Protein AF-A0A9E2I6W3-F1 (afdb_monomer)

Secondary structure (DSSP, 8-state):
-PPP-BHHHHHHHHHHHHHHHTT--SHHHHHHHHHHHHHHHHHHHHHHTT-SBGGG---HHHHH---HHHHHHHTT--HHHHTS--EEEBSS-SSSEEEGGGHHHHHHTTPPBPHHHHHHHHHHHHHHHHHHHTT-

Radius of gyration: 14.5 Å; Cα contacts (8 Å, |Δi|>4): 168; chains: 1; bounding box: 30×28×40 Å

Foldseek 3Di:
DDDKDFLVRLQVLLVVLQVVLVVDDALSSLLSLLSSLLSLLVSLVCVVVVHGILVRPPPVCSSVFSQVLVSCVVVVPDCVLNVDPAWWAFPVGRPDTDGVSCSSVCSVVVTHTDPVNSVVSSVSSVVSSVVSVVRD

Nearest PDB structures (foldseek):
  1wol-assembly1_A  TM=5.730E-01  e=6.338E-02  Sulfurisphaera tokodaii str. 7
  1ufb-assembly1_A  TM=5.165E-01  e=8.955E-02  Thermus thermophilus
  8g9j-assembly1_A  TM=2.626E-01  e=4.255E+00  synthetic construct

pLDDT: mean 92.9, std 7.1, range [50.06, 98.5]

Solvent-accessible surface area (backbone atoms only — not comparable to full-atom values): 7541 Å² total; per-residue (Å²): 136,81,82,73,45,36,44,68,56,22,46,50,46,17,55,55,27,41,60,57,18,76,74,54,86,47,54,68,22,54,38,28,41,50,52,12,35,52,28,29,51,51,22,46,50,27,65,77,67,77,42,67,35,54,74,71,49,81,55,59,70,67,62,76,45,70,43,58,70,60,49,39,57,75,70,61,51,57,65,87,67,61,68,55,81,62,58,36,34,36,63,91,42,80,83,56,79,37,56,56,53,49,47,55,56,30,37,73,71,70,48,57,54,28,67,71,42,45,53,52,49,52,53,50,47,51,54,52,38,52,60,35,66,80,67,110

Structure (mmCIF, N/CA/C/O backbone):
data_AF-A0A9E2I6W3-F1
#
_entry.id   AF-A0A9E2I6W3-F1
#
loop_
_atom_site.group_PDB
_atom_site.id
_atom_site.type_symbol
_atom_site.label_atom_id
_atom_site.label_alt_id
_atom_site.label_comp_id
_atom_site.label_asym_id
_atom_site.label_entity_id
_atom_site.label_seq_id
_atom_site.pdbx_PDB_ins_code
_atom_site.Cartn_x
_atom_site.Cartn_y
_atom_site.Cartn_z
_atom_site.occupancy
_atom_site.B_iso_or_equiv
_atom_site.auth_seq_id
_atom_site.auth_comp_id
_atom_site.auth_asym_id
_atom_site.auth_atom_id
_atom_site.pdbx_PDB_model_num
ATOM 1 N N . MET A 1 1 ? 1.986 -17.154 8.889 1.00 50.06 1 MET A N 1
ATOM 2 C CA . MET A 1 1 ? 1.164 -16.499 9.930 1.00 50.06 1 MET A CA 1
ATOM 3 C C . MET A 1 1 ? 1.605 -15.043 10.001 1.00 50.06 1 MET A C 1
ATOM 5 O O . MET A 1 1 ? 2.805 -14.818 10.065 1.00 50.06 1 MET A O 1
ATOM 9 N N . MET A 1 2 ? 0.692 -14.075 9.874 1.00 72.12 2 MET A N 1
ATOM 10 C CA . MET A 1 2 ? 1.024 -12.642 9.943 1.00 72.12 2 MET A CA 1
ATOM 11 C C . MET A 1 2 ? 0.935 -12.180 11.404 1.00 72.12 2 MET A C 1
ATOM 13 O O . MET A 1 2 ? 0.035 -12.617 12.121 1.00 72.12 2 MET A O 1
ATOM 17 N N . ILE A 1 3 ? 1.858 -11.326 11.852 1.00 87.38 3 ILE A N 1
ATOM 18 C CA . ILE A 1 3 ? 1.801 -10.740 13.199 1.00 87.38 3 ILE A CA 1
ATOM 19 C C . ILE A 1 3 ? 0.580 -9.805 13.265 1.00 87.38 3 ILE A C 1
ATOM 21 O O . ILE A 1 3 ? 0.434 -8.960 12.375 1.00 87.38 3 ILE A O 1
ATOM 25 N N . PRO A 1 4 ? -0.305 -9.933 14.276 1.00 92.88 4 PRO A N 1
ATOM 26 C CA . PRO A 1 4 ? -1.417 -9.009 14.445 1.00 92.88 4 PRO A CA 1
ATOM 27 C C . PRO A 1 4 ? -0.915 -7.578 14.646 1.00 92.88 4 PRO A C 1
ATOM 29 O O . PRO A 1 4 ? -0.151 -7.315 15.569 1.00 92.88 4 PRO A O 1
ATOM 32 N N . ALA A 1 5 ? -1.367 -6.658 13.798 1.00 95.12 5 ALA A N 1
ATOM 33 C CA . ALA A 1 5 ? -1.055 -5.236 13.902 1.00 95.12 5 ALA A CA 1
ATOM 34 C C . ALA A 1 5 ? -2.327 -4.456 14.233 1.00 95.12 5 ALA A C 1
ATOM 36 O O . ALA A 1 5 ? -3.391 -4.733 13.669 1.00 95.12 5 ALA A O 1
ATOM 37 N N . GLY A 1 6 ? -2.228 -3.500 15.150 1.00 96.69 6 GLY A N 1
ATOM 38 C CA . GLY A 1 6 ? -3.320 -2.609 15.501 1.00 96.69 6 GLY A CA 1
ATOM 39 C C . GLY A 1 6 ? -3.392 -1.385 14.594 1.00 96.69 6 GLY A C 1
ATOM 40 O O . GLY A 1 6 ? -2.554 -1.135 13.720 1.00 96.69 6 GLY A O 1
ATOM 41 N N . ARG A 1 7 ? -4.446 -0.593 14.794 1.00 96.06 7 ARG A N 1
ATOM 42 C CA . ARG A 1 7 ? -4.705 0.613 13.995 1.00 96.06 7 ARG A CA 1
ATOM 43 C C . ARG A 1 7 ? -3.561 1.631 14.083 1.00 96.06 7 ARG A C 1
ATOM 45 O O . ARG A 1 7 ? -3.214 2.226 13.059 1.00 96.06 7 ARG A O 1
ATOM 52 N N . SER A 1 8 ? -3.010 1.855 15.278 1.00 96.19 8 SER A N 1
ATOM 53 C CA . SER A 1 8 ? -1.929 2.817 15.529 1.00 96.19 8 SER A CA 1
ATOM 54 C C . SER A 1 8 ? -0.614 2.373 14.899 1.00 96.19 8 SER A C 1
ATOM 56 O O . SER A 1 8 ? 0.042 3.202 14.269 1.00 96.19 8 SER A O 1
ATOM 58 N N . GLU A 1 9 ? -0.250 1.088 14.990 1.00 98.06 9 GLU A N 1
ATOM 59 C CA . GLU A 1 9 ? 0.957 0.569 14.336 1.00 98.06 9 GLU A CA 1
ATOM 60 C C . GLU A 1 9 ? 0.848 0.681 12.817 1.00 98.06 9 GLU A C 1
ATOM 62 O O . GLU A 1 9 ? 1.772 1.166 12.169 1.00 98.06 9 GLU A O 1
ATOM 67 N N . LEU A 1 10 ? -0.304 0.317 12.246 1.00 97.69 10 LEU A N 1
ATOM 68 C CA . LEU A 1 10 ? -0.542 0.424 10.806 1.00 97.69 10 LEU A CA 1
ATOM 69 C C . LEU A 1 10 ? -0.522 1.881 10.319 1.00 97.69 10 LEU A C 1
ATOM 71 O O . LEU A 1 10 ? 0.059 2.172 9.275 1.00 97.69 10 LEU A O 1
ATOM 75 N N . LYS A 1 11 ? -1.111 2.813 11.082 1.00 97.94 11 LYS A N 1
ATOM 76 C CA . LYS A 1 11 ? -1.051 4.252 10.771 1.00 97.94 11 LYS A CA 1
ATOM 77 C C . LYS A 1 11 ? 0.388 4.771 10.836 1.00 97.94 11 LYS A C 1
ATOM 79 O O . LYS A 1 11 ? 0.816 5.506 9.950 1.00 97.94 11 LYS A O 1
ATOM 84 N N . LYS A 1 12 ? 1.152 4.371 11.855 1.00 98.12 12 LYS A N 1
ATOM 85 C CA . LYS A 1 12 ? 2.569 4.731 11.986 1.00 98.12 12 LYS A CA 1
ATOM 86 C C . LYS A 1 12 ? 3.389 4.199 10.807 1.00 98.12 12 LYS A C 1
ATOM 88 O O . LYS A 1 12 ? 4.117 4.974 10.193 1.00 98.12 12 LYS A O 1
ATOM 93 N N . ALA A 1 13 ? 3.221 2.923 10.458 1.00 98.19 13 ALA A N 1
ATOM 94 C CA . ALA A 1 13 ? 3.897 2.295 9.326 1.00 98.19 13 ALA A CA 1
ATOM 95 C C . ALA A 1 13 ? 3.558 2.993 8.001 1.00 98.19 13 ALA A C 1
ATOM 97 O O . ALA A 1 13 ? 4.463 3.292 7.226 1.00 98.19 13 ALA A O 1
ATOM 98 N N . PHE A 1 14 ? 2.286 3.351 7.778 1.00 98.50 14 PHE A N 1
ATOM 99 C CA . PHE A 1 14 ? 1.871 4.146 6.619 1.00 98.50 14 PHE A CA 1
ATOM 100 C C . PHE A 1 14 ? 2.693 5.437 6.492 1.00 98.50 14 PHE A C 1
ATOM 102 O O . PHE A 1 14 ? 3.277 5.686 5.437 1.00 98.50 14 PHE A O 1
ATOM 109 N N . HIS A 1 15 ? 2.784 6.237 7.559 1.00 98.25 15 HIS A N 1
ATOM 110 C CA . HIS A 1 15 ? 3.525 7.501 7.525 1.00 98.25 15 HIS A CA 1
ATOM 111 C C . HIS A 1 15 ? 5.035 7.295 7.344 1.00 98.25 15 HIS A C 1
ATOM 113 O O . HIS A 1 15 ? 5.650 7.999 6.545 1.00 98.25 15 HIS A O 1
ATOM 119 N N . GLN A 1 16 ? 5.626 6.316 8.035 1.00 98.12 16 GLN A N 1
ATOM 120 C CA . GLN A 1 16 ? 7.057 6.011 7.926 1.00 98.12 16 GLN A CA 1
ATOM 121 C C . GLN A 1 16 ? 7.437 5.553 6.514 1.00 98.12 16 GLN A C 1
ATOM 123 O O . GLN A 1 16 ? 8.378 6.080 5.927 1.00 98.12 16 GLN A O 1
ATOM 128 N N . HIS A 1 17 ? 6.690 4.606 5.943 1.00 98.25 17 HIS A N 1
ATOM 129 C CA . HIS A 1 17 ? 6.951 4.106 4.595 1.00 98.25 17 HIS A CA 1
ATOM 130 C C . HIS A 1 17 ? 6.708 5.175 3.532 1.00 98.25 17 HIS A C 1
ATOM 132 O O . HIS A 1 17 ? 7.525 5.306 2.626 1.00 98.25 17 HIS A O 1
ATOM 138 N N . THR A 1 18 ? 5.647 5.978 3.675 1.00 97.62 18 THR A N 1
ATOM 139 C CA . THR A 1 18 ? 5.368 7.106 2.772 1.00 97.62 18 THR A CA 1
ATOM 140 C C . THR A 1 18 ? 6.531 8.096 2.753 1.00 97.62 18 THR A C 1
ATOM 142 O O . THR A 1 18 ? 7.022 8.437 1.684 1.00 97.62 18 THR A O 1
ATOM 145 N N . SER A 1 19 ? 7.015 8.507 3.930 1.00 97.25 19 SER A N 1
ATOM 146 C CA . SER A 1 19 ? 8.107 9.479 4.040 1.00 97.25 19 SER A CA 1
ATOM 147 C C . SER A 1 19 ? 9.396 8.989 3.381 1.00 97.25 19 SER A C 1
ATOM 149 O O . SER A 1 19 ? 10.086 9.776 2.742 1.00 97.25 19 SER A O 1
ATOM 151 N N . VAL A 1 20 ? 9.730 7.701 3.497 1.00 96.94 20 VAL A N 1
ATOM 152 C CA . VAL A 1 20 ? 10.916 7.153 2.822 1.00 96.94 20 VAL A CA 1
ATOM 153 C C . VAL A 1 20 ? 10.673 7.010 1.320 1.00 96.94 20 VAL A C 1
ATOM 155 O O . VAL A 1 20 ? 11.534 7.389 0.533 1.00 96.94 20 VAL A O 1
ATOM 158 N N . ALA A 1 21 ? 9.505 6.509 0.912 1.00 96.44 21 ALA A N 1
ATOM 159 C CA . ALA A 1 21 ? 9.168 6.309 -0.495 1.00 96.44 21 ALA A CA 1
ATOM 160 C C . ALA A 1 21 ? 9.171 7.619 -1.302 1.00 96.44 21 ALA A C 1
ATOM 162 O O . ALA A 1 21 ? 9.602 7.618 -2.448 1.00 96.44 21 ALA A O 1
ATOM 163 N N . GLU A 1 22 ? 8.744 8.736 -0.705 1.00 93.88 22 GLU A N 1
ATOM 164 C CA . GLU A 1 22 ? 8.705 10.056 -1.356 1.00 93.88 22 GLU A CA 1
ATOM 165 C C . GLU A 1 22 ? 10.105 10.652 -1.626 1.00 93.88 22 GLU A C 1
ATOM 167 O O . GLU A 1 22 ? 10.228 11.573 -2.430 1.00 93.88 22 GLU A O 1
ATOM 172 N N . ASN A 1 23 ? 11.168 10.108 -1.021 1.00 93.38 23 ASN A N 1
ATOM 173 C CA . ASN A 1 23 ? 12.544 10.601 -1.162 1.00 93.38 23 ASN A CA 1
ATOM 174 C C . ASN A 1 23 ? 13.361 9.899 -2.267 1.00 93.38 23 ASN A C 1
ATOM 176 O O . ASN A 1 23 ? 14.578 10.078 -2.345 1.00 93.38 23 ASN A O 1
ATOM 180 N N . GLY A 1 24 ? 12.725 9.114 -3.140 1.00 91.69 24 GLY A N 1
ATOM 181 C CA . GLY A 1 24 ? 13.414 8.490 -4.267 1.00 91.69 24 GLY A CA 1
ATOM 182 C C . GLY A 1 24 ? 12.491 7.754 -5.232 1.00 91.69 24 GLY A C 1
ATOM 183 O O . GLY A 1 24 ? 11.276 7.736 -5.075 1.00 91.69 24 GLY A O 1
ATOM 184 N N . ALA A 1 25 ? 13.083 7.159 -6.269 1.00 90.50 25 ALA A N 1
ATOM 185 C CA . ALA A 1 25 ? 12.348 6.559 -7.390 1.00 90.50 25 ALA A CA 1
ATOM 186 C C . ALA A 1 25 ? 12.871 5.165 -7.789 1.00 90.50 25 ALA A C 1
ATOM 188 O O . ALA A 1 25 ? 12.771 4.757 -8.943 1.00 90.50 25 ALA A O 1
ATOM 189 N N . SER A 1 26 ? 13.477 4.433 -6.849 1.00 95.25 26 SER A N 1
ATOM 190 C CA . SER A 1 26 ? 13.966 3.068 -7.105 1.00 95.25 26 SER A CA 1
ATOM 191 C C . SER A 1 26 ? 12.879 2.007 -6.859 1.00 95.25 26 SER A C 1
ATOM 193 O O . SER A 1 26 ? 11.897 2.291 -6.169 1.00 95.25 26 SER A O 1
ATOM 195 N N . PRO A 1 27 ? 13.071 0.751 -7.310 1.00 95.94 27 PRO A N 1
ATOM 196 C CA . PRO A 1 27 ? 12.189 -0.365 -6.951 1.00 95.94 27 PRO A CA 1
ATOM 197 C C . PRO A 1 27 ? 11.937 -0.500 -5.442 1.00 95.94 27 PRO A C 1
ATOM 199 O O . PRO A 1 27 ? 10.830 -0.836 -5.026 1.00 95.94 27 PRO A O 1
ATOM 202 N N . SER A 1 28 ? 12.926 -0.173 -4.603 1.00 97.44 28 SER A N 1
ATOM 203 C CA . SER A 1 28 ? 12.766 -0.163 -3.144 1.00 97.44 28 SER A CA 1
ATOM 204 C C . SER A 1 28 ? 11.788 0.913 -2.667 1.00 97.44 28 SER A C 1
ATOM 206 O O . SER A 1 28 ? 11.037 0.678 -1.725 1.00 97.44 28 SER A O 1
ATOM 208 N N . HIS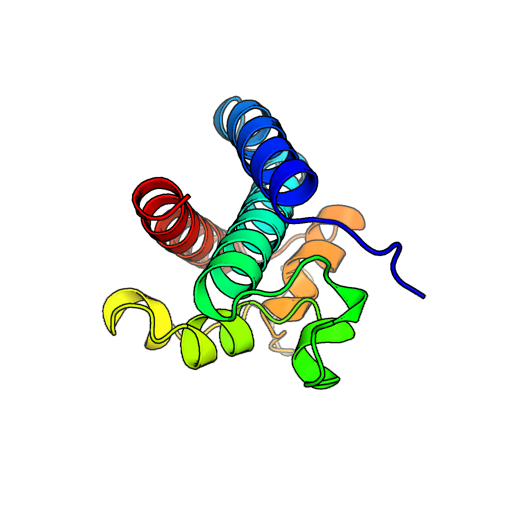 A 1 29 ? 11.758 2.073 -3.324 1.00 97.88 29 HIS A N 1
ATOM 209 C CA . HIS A 1 29 ? 10.796 3.133 -3.017 1.00 97.88 29 HIS A CA 1
ATOM 210 C C . HIS A 1 29 ? 9.385 2.707 -3.434 1.00 97.88 29 HIS A C 1
ATOM 212 O O . HIS A 1 29 ? 8.463 2.830 -2.634 1.00 97.88 29 HIS A O 1
ATOM 218 N N . ASN A 1 30 ? 9.231 2.078 -4.606 1.00 97.44 30 ASN A N 1
ATOM 219 C CA . ASN A 1 30 ? 7.949 1.518 -5.055 1.00 97.44 30 ASN A CA 1
ATOM 220 C C . ASN A 1 30 ? 7.424 0.433 -4.098 1.00 97.44 30 ASN A C 1
ATOM 222 O O . ASN A 1 30 ? 6.238 0.408 -3.759 1.00 97.44 30 ASN A O 1
ATOM 226 N N . LEU A 1 31 ? 8.317 -0.437 -3.610 1.00 98.06 31 LEU A N 1
ATOM 227 C CA . LEU A 1 31 ? 7.997 -1.441 -2.595 1.00 98.06 31 LEU A CA 1
ATOM 228 C C . LEU A 1 31 ? 7.483 -0.793 -1.302 1.00 98.06 31 LEU A C 1
ATOM 230 O O . LEU A 1 31 ? 6.501 -1.257 -0.721 1.00 98.06 31 LEU A O 1
ATOM 234 N N . LEU A 1 32 ? 8.121 0.291 -0.860 1.00 98.19 32 LEU A N 1
ATOM 235 C CA . LEU A 1 32 ? 7.677 1.042 0.311 1.00 98.19 32 LEU A CA 1
ATOM 236 C C . LEU A 1 32 ? 6.345 1.753 0.064 1.00 98.19 32 LEU A C 1
ATOM 238 O O . LEU A 1 32 ? 5.501 1.723 0.954 1.00 98.19 32 LEU A O 1
ATOM 242 N N . THR A 1 33 ? 6.093 2.306 -1.126 1.00 98.00 33 THR A N 1
ATOM 243 C CA . THR A 1 33 ? 4.771 2.846 -1.489 1.00 98.00 33 THR A CA 1
ATOM 244 C C . THR A 1 33 ? 3.692 1.767 -1.394 1.00 98.00 33 THR A C 1
ATOM 246 O O . THR A 1 33 ? 2.626 2.008 -0.829 1.00 98.00 33 THR A O 1
ATOM 249 N N . PHE A 1 34 ? 3.965 0.554 -1.886 1.00 97.81 34 PHE A N 1
ATOM 250 C CA . PHE A 1 34 ? 3.032 -0.571 -1.789 1.00 97.81 34 PHE A CA 1
ATOM 251 C C . PHE A 1 34 ? 2.699 -0.910 -0.333 1.00 97.81 34 PHE A C 1
ATOM 253 O O . PHE A 1 34 ? 1.524 -0.977 0.037 1.00 97.81 34 PHE A O 1
ATOM 260 N N . TYR A 1 35 ? 3.720 -1.092 0.510 1.00 97.75 35 TYR A N 1
ATOM 261 C CA . TYR A 1 35 ? 3.505 -1.425 1.918 1.00 97.75 35 TYR A CA 1
ATOM 262 C C . TYR A 1 35 ? 2.906 -0.267 2.717 1.00 97.75 35 TYR A C 1
ATOM 264 O O . TYR A 1 35 ? 2.083 -0.515 3.598 1.00 97.75 35 TYR A O 1
ATOM 272 N N . ALA A 1 36 ? 3.229 0.985 2.380 1.00 98.12 36 ALA A N 1
ATOM 273 C CA . ALA A 1 36 ? 2.544 2.149 2.924 1.00 98.12 36 ALA A CA 1
ATOM 274 C C . ALA A 1 36 ? 1.041 2.023 2.658 1.00 98.12 36 ALA A C 1
ATOM 276 O O . ALA A 1 36 ? 0.256 1.947 3.603 1.00 98.12 36 ALA A O 1
ATOM 277 N N . VAL A 1 37 ? 0.650 1.915 1.385 1.00 97.75 37 VAL A N 1
ATOM 278 C CA . VAL A 1 37 ? -0.749 1.785 0.958 1.00 97.75 37 VAL A CA 1
ATOM 279 C C . VAL A 1 37 ? -1.455 0.637 1.673 1.00 97.75 37 VAL A C 1
ATOM 281 O O . VAL A 1 37 ? -2.545 0.849 2.205 1.00 97.75 37 VAL A O 1
ATOM 284 N N . GLU A 1 38 ? -0.844 -0.547 1.740 1.00 97.00 38 GLU A N 1
ATOM 285 C CA . GLU A 1 38 ? -1.425 -1.696 2.437 1.00 97.00 38 GLU A CA 1
ATOM 286 C C . GLU A 1 38 ? -1.697 -1.393 3.916 1.00 97.00 38 GLU A C 1
ATOM 288 O O . GLU A 1 38 ? -2.818 -1.595 4.396 1.00 97.00 38 GLU A O 1
ATOM 293 N N . CYS A 1 39 ? -0.694 -0.891 4.643 1.00 97.25 39 CYS A N 1
ATOM 294 C CA . CYS A 1 39 ? -0.841 -0.557 6.055 1.00 97.25 39 CYS A CA 1
ATOM 295 C C . CYS A 1 39 ? -1.931 0.499 6.264 1.00 97.25 39 CYS A C 1
ATOM 297 O O . CYS A 1 39 ? -2.795 0.358 7.132 1.00 97.25 39 CYS A O 1
ATOM 299 N N . GLY A 1 40 ? -1.933 1.530 5.426 1.00 97.81 40 GLY A N 1
ATOM 300 C CA . GLY A 1 40 ? -2.903 2.610 5.473 1.00 97.81 40 GLY A CA 1
ATOM 301 C C . GLY A 1 40 ? -4.340 2.146 5.232 1.00 97.81 40 GLY A C 1
ATOM 302 O O . GLY A 1 40 ? -5.229 2.436 6.035 1.00 97.81 40 GLY A O 1
ATOM 303 N N . ILE A 1 41 ? -4.569 1.358 4.179 1.00 97.12 41 ILE A N 1
ATOM 304 C CA . ILE A 1 41 ? -5.874 0.761 3.867 1.00 97.12 41 ILE A CA 1
ATOM 305 C C . ILE A 1 41 ? -6.362 -0.133 5.008 1.00 97.12 41 ILE A C 1
ATOM 307 O O . ILE A 1 41 ? -7.519 -0.018 5.420 1.00 97.12 41 ILE A O 1
ATOM 311 N N . LYS A 1 42 ? -5.489 -0.989 5.557 1.00 96.38 42 LYS A N 1
ATOM 312 C CA . LYS A 1 42 ? -5.843 -1.863 6.683 1.00 96.38 42 LYS A CA 1
ATOM 313 C C . LYS A 1 42 ? -6.213 -1.030 7.912 1.00 96.38 42 LYS A C 1
ATOM 315 O O . LYS A 1 42 ? -7.230 -1.307 8.539 1.00 96.38 42 LYS A O 1
ATOM 320 N N . SER A 1 43 ? -5.472 0.039 8.213 1.00 97.44 43 SER A N 1
ATOM 321 C CA . SER A 1 43 ? -5.794 0.955 9.318 1.00 97.44 43 SER A CA 1
ATOM 322 C C . SER A 1 43 ? -7.164 1.626 9.135 1.00 97.44 43 SER A C 1
ATOM 324 O O . SER A 1 43 ? -7.972 1.653 10.069 1.00 97.44 43 SER A O 1
ATOM 326 N N . VAL A 1 44 ? -7.479 2.096 7.920 1.00 97.69 44 VAL A N 1
ATOM 327 C CA . VAL A 1 44 ? -8.805 2.647 7.583 1.00 97.69 44 VAL A CA 1
ATOM 328 C C . VAL A 1 44 ? -9.900 1.590 7.736 1.00 97.69 44 VAL A C 1
ATOM 330 O O . VAL A 1 44 ? -10.967 1.891 8.273 1.00 97.69 44 VAL A O 1
ATOM 333 N N . TYR A 1 45 ? -9.654 0.353 7.302 1.00 96.75 45 TYR A N 1
ATOM 334 C CA . TYR A 1 45 ? -10.612 -0.739 7.453 1.00 96.75 45 TYR A CA 1
ATOM 335 C C . TYR A 1 45 ? -10.888 -1.062 8.924 1.00 96.75 45 TYR A C 1
ATOM 337 O O . TYR A 1 45 ? -12.056 -1.132 9.309 1.00 96.75 45 TYR A O 1
ATOM 345 N N . LEU A 1 46 ? -9.847 -1.192 9.756 1.00 96.62 46 LEU A N 1
ATOM 346 C CA . LEU A 1 46 ? -10.013 -1.424 11.193 1.00 96.62 46 LEU A CA 1
ATOM 347 C C . LEU A 1 46 ? -10.835 -0.298 11.838 1.00 96.62 46 LEU A C 1
ATOM 349 O O . LEU A 1 46 ? -11.795 -0.573 12.553 1.00 96.62 46 LEU A O 1
ATOM 353 N N . LYS A 1 47 ? -10.531 0.967 11.503 1.00 96.81 47 LYS A N 1
ATOM 354 C CA . LYS A 1 47 ? -11.281 2.148 11.968 1.00 96.81 47 LYS A CA 1
ATOM 355 C C . LYS A 1 47 ? -12.762 2.093 11.578 1.00 96.81 47 LYS A C 1
ATOM 357 O O . LYS A 1 47 ? -13.610 2.371 12.414 1.00 96.81 47 LYS A O 1
ATOM 362 N N . ARG A 1 48 ? -13.079 1.754 10.322 1.00 96.31 48 ARG A N 1
ATOM 363 C CA . ARG A 1 48 ? -14.465 1.719 9.809 1.00 96.31 48 ARG A CA 1
ATOM 364 C C . ARG A 1 48 ? -15.317 0.608 10.413 1.00 96.31 48 ARG A C 1
ATOM 366 O O . ARG A 1 48 ? -16.530 0.755 10.462 1.00 96.31 48 ARG A O 1
ATOM 373 N N . ASN A 1 49 ? -14.692 -0.488 10.829 1.00 95.94 49 ASN A N 1
ATOM 374 C CA . ASN A 1 49 ? -15.385 -1.670 11.337 1.00 95.94 49 ASN A CA 1
ATOM 375 C C . ASN A 1 49 ? -15.245 -1.831 12.859 1.00 95.94 49 ASN A C 1
ATOM 377 O O . ASN A 1 49 ? -15.596 -2.882 13.385 1.00 95.94 49 ASN A O 1
ATOM 381 N N . SER A 1 50 ? -14.713 -0.821 13.559 1.00 96.38 50 SER A N 1
ATOM 382 C CA . SER A 1 50 ? -14.466 -0.859 15.008 1.00 96.38 50 SER A CA 1
ATOM 383 C C . SER A 1 50 ? -13.670 -2.096 15.454 1.00 96.38 50 SER A C 1
ATOM 385 O O . SER A 1 50 ? -13.965 -2.706 16.479 1.00 96.38 50 SER A O 1
ATOM 387 N N . LEU A 1 51 ? -12.665 -2.478 14.661 1.00 96.12 51 LEU A N 1
ATOM 388 C CA . LEU A 1 51 ? -11.780 -3.611 14.938 1.00 96.12 51 LEU A CA 1
ATOM 389 C C . LEU A 1 51 ? -10.479 -3.129 15.585 1.00 96.12 51 LEU A C 1
ATOM 391 O O . LEU A 1 51 ? -9.976 -2.050 15.261 1.00 96.12 51 LEU A O 1
ATOM 395 N N . ASN A 1 52 ? -9.899 -3.953 16.458 1.00 93.88 52 ASN A N 1
ATOM 396 C CA . ASN A 1 52 ? -8.685 -3.589 17.187 1.00 93.88 52 ASN A CA 1
ATOM 397 C C . ASN A 1 52 ? -7.422 -3.919 16.390 1.00 93.88 52 ASN A C 1
ATOM 399 O O . ASN A 1 52 ? -6.501 -3.105 16.324 1.00 93.88 52 ASN A O 1
ATOM 403 N N . THR A 1 53 ? -7.376 -5.102 15.774 1.00 95.88 53 THR A N 1
ATOM 404 C CA . THR A 1 53 ? -6.174 -5.635 15.123 1.00 95.88 53 THR A CA 1
ATOM 405 C C . THR A 1 53 ? -6.491 -6.400 13.839 1.00 95.88 53 THR A C 1
ATOM 407 O O . THR A 1 53 ? -7.622 -6.824 13.605 1.00 95.88 53 THR A O 1
ATOM 410 N N . THR A 1 54 ? -5.478 -6.640 13.003 1.00 93.94 54 THR A N 1
ATOM 411 C CA . THR A 1 54 ? -5.626 -7.419 11.759 1.00 93.94 54 THR A CA 1
ATOM 412 C C . THR A 1 54 ? -6.120 -8.852 11.973 1.00 93.94 54 THR A C 1
ATOM 414 O O . THR A 1 54 ? -6.726 -9.416 11.066 1.00 93.94 54 THR A O 1
ATOM 417 N N . LYS A 1 55 ? -5.938 -9.440 13.165 1.00 93.88 55 LYS A N 1
ATOM 418 C CA . LYS A 1 55 ? -6.478 -10.776 13.483 1.00 93.88 55 LYS A CA 1
ATOM 419 C C . LYS A 1 55 ? -8.009 -10.794 13.566 1.00 93.88 55 LYS A C 1
ATOM 421 O O . LYS A 1 55 ? -8.608 -11.849 13.403 1.00 93.88 55 LYS A O 1
ATOM 426 N N . ASP A 1 56 ? -8.627 -9.635 13.79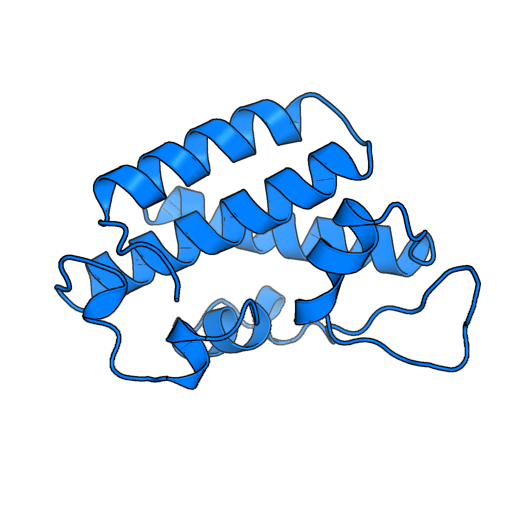8 1.00 94.31 56 ASP A N 1
ATOM 427 C CA . ASP A 1 56 ? -10.077 -9.497 13.941 1.00 94.31 56 ASP A CA 1
ATOM 428 C C . ASP A 1 56 ? -10.780 -9.418 12.565 1.00 94.31 56 ASP A C 1
ATOM 430 O O . ASP A 1 56 ? -12.009 -9.429 12.477 1.00 94.31 56 ASP A O 1
ATOM 434 N N . ILE A 1 57 ? -10.008 -9.367 11.469 1.00 93.31 57 ILE A N 1
ATOM 435 C CA . ILE A 1 57 ? -10.511 -9.400 10.092 1.00 93.31 57 ILE A CA 1
ATOM 436 C C . ILE A 1 57 ? -10.941 -10.834 9.755 1.00 93.31 57 ILE A C 1
ATOM 438 O O . ILE A 1 57 ? -10.107 -11.708 9.508 1.00 93.31 57 ILE A O 1
ATOM 442 N N . ARG A 1 58 ? -12.261 -11.057 9.719 1.00 91.06 58 ARG A N 1
ATOM 443 C CA . ARG A 1 58 ? -12.868 -12.375 9.459 1.00 91.06 58 ARG A CA 1
ATOM 444 C C . ARG A 1 58 ? -12.801 -12.822 7.999 1.00 91.06 58 ARG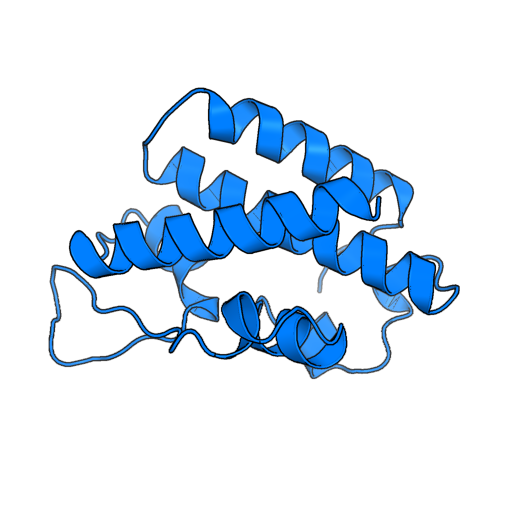 A C 1
ATOM 446 O O . ARG A 1 58 ? -12.826 -14.020 7.743 1.00 91.06 58 ARG A O 1
ATOM 453 N N . ASP A 1 59 ? -12.740 -11.894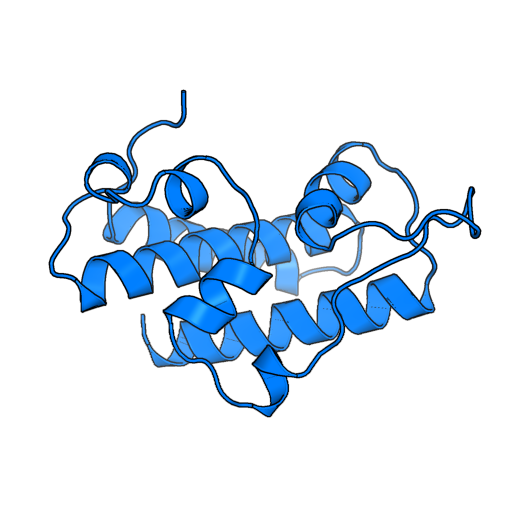 7.041 1.00 89.81 59 ASP A N 1
ATOM 454 C CA . ASP A 1 59 ? -12.583 -12.266 5.630 1.00 89.81 59 ASP A CA 1
ATOM 455 C C . ASP A 1 59 ? -11.153 -12.776 5.402 1.00 89.81 59 ASP A C 1
ATOM 457 O O . ASP A 1 59 ? -10.193 -12.004 5.341 1.00 89.81 59 ASP A O 1
ATOM 461 N N . GLU A 1 60 ? -11.004 -14.096 5.283 1.00 85.69 60 GLU A N 1
ATOM 462 C CA . GLU A 1 60 ? -9.696 -14.723 5.103 1.00 85.69 60 GLU A CA 1
ATOM 463 C C . GLU A 1 60 ? -8.975 -14.257 3.837 1.00 85.69 60 GLU A C 1
ATOM 465 O O . GLU A 1 60 ? -7.742 -14.226 3.818 1.00 85.69 60 GLU A O 1
ATOM 470 N N . ARG A 1 61 ? -9.714 -13.855 2.794 1.00 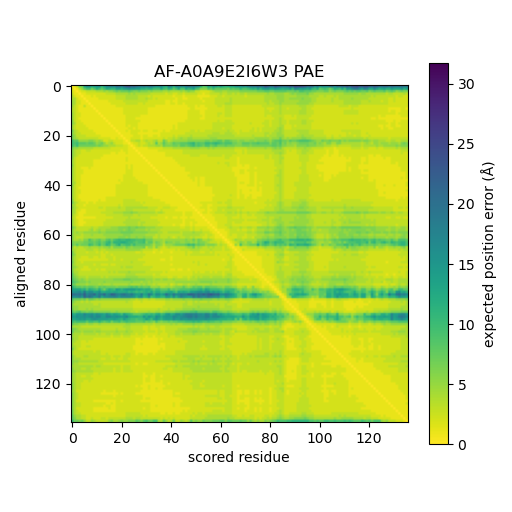86.25 61 ARG A N 1
ATOM 471 C CA . ARG A 1 61 ? -9.118 -13.345 1.553 1.00 86.25 61 ARG A CA 1
ATOM 472 C C . ARG A 1 61 ? -8.394 -12.034 1.819 1.00 86.25 61 ARG A C 1
ATOM 474 O O . ARG A 1 61 ? -7.310 -11.823 1.289 1.00 86.25 61 ARG A O 1
ATOM 481 N N . LEU A 1 62 ? -8.950 -11.180 2.677 1.00 85.75 62 LEU A N 1
ATOM 482 C CA . LEU A 1 62 ? -8.315 -9.932 3.100 1.00 85.75 62 LEU A CA 1
ATOM 483 C C . LEU A 1 62 ? -7.130 -10.158 4.040 1.00 85.75 62 LEU A C 1
ATOM 485 O O . LEU A 1 62 ? -6.141 -9.431 3.980 1.00 85.75 62 LEU A O 1
ATOM 489 N N . ASN A 1 63 ? -7.233 -11.154 4.918 1.00 78.44 63 ASN A N 1
ATOM 490 C CA . ASN A 1 63 ? -6.224 -11.409 5.942 1.00 78.44 63 ASN A CA 1
ATOM 491 C C . ASN A 1 63 ? -4.977 -12.116 5.372 1.00 78.44 63 ASN A C 1
ATOM 493 O O . ASN A 1 63 ? -3.854 -11.874 5.812 1.00 78.44 63 ASN A O 1
ATOM 497 N N . LYS A 1 64 ? -5.159 -12.975 4.360 1.00 77.88 64 LYS A N 1
ATOM 498 C CA . LYS A 1 64 ? -4.081 -13.785 3.767 1.00 77.88 64 LYS A CA 1
ATOM 499 C C . LYS A 1 64 ? -3.490 -13.200 2.480 1.00 77.88 64 LYS A C 1
ATOM 501 O O . LYS A 1 64 ? -2.483 -13.725 2.014 1.00 77.88 64 LYS A O 1
ATOM 506 N N . SER A 1 65 ? -4.087 -12.156 1.895 1.00 79.25 65 SER A N 1
ATOM 507 C CA . SER A 1 65 ? -3.624 -11.590 0.621 1.00 79.25 65 SER A CA 1
ATOM 508 C C . SER A 1 65 ? -3.046 -10.179 0.747 1.00 79.25 65 SER A C 1
ATOM 510 O O . SER A 1 65 ? -3.458 -9.373 1.582 1.00 79.25 65 SER A O 1
ATOM 512 N N . HIS A 1 66 ? -2.116 -9.881 -0.160 1.00 86.56 66 HIS A N 1
ATOM 513 C CA . HIS A 1 66 ? -1.624 -8.536 -0.466 1.00 86.56 66 HIS A CA 1
ATOM 514 C C . HIS A 1 66 ? -2.436 -7.896 -1.612 1.00 86.56 66 HIS A C 1
ATOM 516 O O . HIS A 1 66 ? -1.944 -7.043 -2.351 1.00 86.56 66 HIS A O 1
ATOM 522 N N . ASP A 1 67 ? -3.681 -8.341 -1.824 1.00 90.56 67 ASP A N 1
ATOM 523 C CA . ASP A 1 67 ? -4.494 -7.893 -2.952 1.00 90.56 67 ASP A CA 1
ATOM 524 C C . ASP A 1 67 ? -5.133 -6.527 -2.675 1.00 90.56 67 ASP A C 1
ATOM 526 O O . ASP A 1 67 ? -6.254 -6.400 -2.175 1.00 90.56 67 ASP A O 1
ATOM 530 N N . LEU A 1 68 ? -4.403 -5.473 -3.038 1.00 92.81 68 LEU A N 1
ATOM 531 C CA . LEU A 1 68 ? -4.881 -4.095 -2.960 1.00 92.81 68 LEU A CA 1
ATOM 532 C C . LEU A 1 68 ? -6.122 -3.843 -3.833 1.00 92.81 68 LEU A C 1
ATOM 534 O O . LEU A 1 68 ? -6.922 -2.968 -3.502 1.00 92.81 68 LEU A O 1
ATOM 538 N N . SER A 1 69 ? -6.337 -4.618 -4.902 1.00 91.31 69 SER A N 1
ATOM 539 C CA . SER A 1 69 ? -7.524 -4.473 -5.758 1.00 91.31 69 SER A CA 1
ATOM 540 C C . SER A 1 69 ? -8.786 -4.920 -5.018 1.00 91.31 69 SER A C 1
ATOM 542 O O . SER A 1 69 ? -9.839 -4.287 -5.134 1.00 91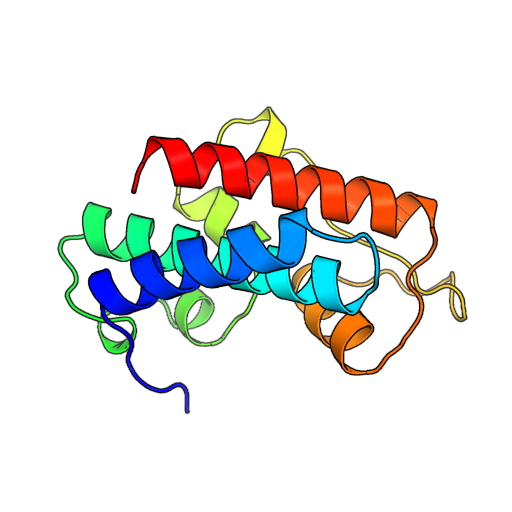.31 69 SER A O 1
ATOM 544 N N . LEU A 1 70 ? -8.684 -5.983 -4.214 1.00 91.44 70 LEU A N 1
ATOM 545 C CA . LEU A 1 70 ? -9.768 -6.433 -3.342 1.00 91.44 70 LEU A CA 1
ATOM 546 C C . LEU A 1 70 ? -10.086 -5.383 -2.268 1.00 91.44 70 LEU A C 1
ATOM 548 O O . LEU A 1 70 ? -11.253 -5.047 -2.055 1.00 91.44 70 LEU A O 1
ATOM 552 N N . TRP A 1 71 ? -9.056 -4.808 -1.644 1.00 93.44 71 TRP A N 1
ATOM 553 C CA . TRP A 1 71 ? -9.222 -3.746 -0.651 1.00 93.44 71 TRP A CA 1
ATOM 554 C C . TRP A 1 71 ? -9.911 -2.498 -1.208 1.00 93.44 71 TRP A C 1
ATOM 556 O O . TRP A 1 71 ? -10.848 -1.983 -0.595 1.00 93.44 71 TRP A O 1
ATOM 566 N N . VAL A 1 72 ? -9.476 -2.036 -2.382 1.00 93.00 72 VAL A N 1
ATOM 567 C CA . VAL A 1 72 ? -10.040 -0.886 -3.104 1.00 93.00 72 VAL A CA 1
ATOM 568 C C . VAL A 1 72 ? -11.543 -1.071 -3.361 1.00 93.00 72 VAL A C 1
ATOM 570 O O . VAL A 1 72 ? -12.326 -0.138 -3.162 1.00 93.00 72 VAL A O 1
ATOM 573 N N . LYS A 1 73 ? -11.970 -2.293 -3.712 1.00 92.12 73 LYS A N 1
ATOM 574 C CA . LYS A 1 73 ? -13.389 -2.646 -3.889 1.00 92.12 73 LYS A CA 1
ATOM 575 C C . LYS A 1 73 ? -14.153 -2.668 -2.564 1.00 92.12 73 LYS A C 1
ATOM 577 O O . LYS A 1 73 ? -15.207 -2.045 -2.457 1.00 92.12 73 LYS A O 1
ATOM 582 N N . ILE A 1 74 ? -13.622 -3.344 -1.545 1.00 92.94 74 ILE A N 1
ATOM 583 C CA . ILE A 1 74 ? -14.293 -3.504 -0.243 1.00 92.94 74 ILE A CA 1
ATOM 584 C C . ILE A 1 74 ? -14.475 -2.163 0.470 1.00 92.94 74 ILE A C 1
ATOM 586 O O . ILE A 1 74 ? -15.526 -1.902 1.054 1.00 92.94 74 ILE A O 1
ATOM 590 N N . LEU A 1 75 ? -13.484 -1.277 0.381 1.00 94.12 75 LEU A N 1
ATOM 591 C CA . LEU A 1 75 ? -13.558 0.063 0.956 1.00 94.12 75 LEU A CA 1
ATOM 592 C C . LEU A 1 75 ? -14.327 1.068 0.087 1.00 94.12 75 LEU A C 1
ATOM 594 O O . LEU A 1 75 ? -14.469 2.221 0.512 1.00 94.12 75 LEU A O 1
ATOM 598 N N . ARG A 1 76 ? -14.848 0.636 -1.072 1.00 94.44 76 ARG A N 1
ATOM 599 C CA . ARG A 1 76 ? -15.614 1.452 -2.025 1.00 94.44 76 ARG A CA 1
ATOM 600 C C . ARG A 1 76 ? -14.878 2.746 -2.376 1.00 94.44 76 ARG A C 1
ATOM 602 O O . ARG A 1 76 ? -15.402 3.845 -2.195 1.00 94.44 76 ARG A O 1
ATOM 609 N N . LEU A 1 77 ? -13.625 2.612 -2.807 1.00 94.31 77 LEU A N 1
ATOM 610 C CA . LEU A 1 77 ? -12.852 3.755 -3.293 1.00 94.31 77 LEU A CA 1
ATOM 611 C C . LEU A 1 77 ? -13.499 4.344 -4.565 1.00 94.31 77 LEU A C 1
ATOM 613 O O . LEU A 1 77 ? -14.278 3.653 -5.228 1.00 94.31 77 LEU A O 1
ATOM 617 N N . PRO A 1 78 ? -13.197 5.611 -4.912 1.00 93.38 78 PRO A N 1
ATOM 618 C CA . PRO A 1 78 ? -13.715 6.253 -6.118 1.00 93.38 78 PRO A CA 1
ATOM 619 C C . PRO A 1 78 ? -13.526 5.414 -7.389 1.00 93.38 78 PRO A C 1
ATOM 621 O O . PRO A 1 78 ? -12.529 4.701 -7.529 1.00 93.38 78 PRO A O 1
ATOM 624 N N . ALA A 1 79 ? -14.455 5.557 -8.342 1.00 87.38 79 ALA A N 1
ATOM 625 C CA . ALA A 1 79 ? -14.445 4.840 -9.624 1.00 87.38 79 ALA A CA 1
ATOM 626 C C . ALA A 1 79 ? -13.134 5.018 -10.409 1.00 87.38 79 ALA A C 1
ATOM 628 O O . ALA A 1 79 ? -12.664 4.096 -11.071 1.00 87.38 79 ALA A O 1
ATOM 629 N N . THR A 1 80 ? -12.508 6.187 -10.274 1.00 87.25 80 THR A N 1
ATOM 630 C CA . THR A 1 80 ? -11.206 6.511 -10.870 1.00 87.25 80 THR A CA 1
ATOM 631 C C . THR A 1 80 ? -10.065 5.627 -10.359 1.00 87.25 80 THR A C 1
ATOM 633 O O . THR A 1 80 ? -9.072 5.462 -11.057 1.00 87.25 80 THR A O 1
ATOM 636 N N . ILE A 1 81 ? -10.198 5.039 -9.165 1.00 89.44 81 ILE A N 1
ATOM 637 C CA . ILE A 1 81 ? -9.218 4.120 -8.572 1.00 89.44 81 ILE A CA 1
ATOM 638 C C . ILE A 1 81 ? -9.632 2.659 -8.798 1.00 89.44 81 ILE A C 1
ATOM 640 O O . ILE A 1 81 ? -8.778 1.810 -9.054 1.00 89.44 81 ILE A O 1
ATOM 644 N N . THR A 1 82 ? -10.929 2.344 -8.698 1.00 84.88 82 THR A N 1
ATOM 645 C CA . THR A 1 82 ? -11.447 0.969 -8.839 1.00 84.88 82 THR A CA 1
ATOM 646 C C . THR A 1 82 ? -11.508 0.488 -10.292 1.00 84.88 82 THR A C 1
ATOM 648 O O . THR A 1 82 ? -11.441 -0.718 -10.519 1.00 84.88 82 THR A O 1
ATOM 651 N N . GLY A 1 83 ? -11.630 1.401 -11.263 1.00 72.75 83 GLY A N 1
ATOM 652 C CA . GLY A 1 83 ? -11.722 1.101 -12.697 1.00 72.75 83 GLY A CA 1
ATOM 653 C C . GLY A 1 83 ? -10.382 0.852 -13.394 1.00 72.75 83 GLY A C 1
ATOM 654 O O . GLY A 1 83 ? -10.361 0.503 -14.574 1.00 72.75 83 GLY A O 1
ATOM 655 N N . THR A 1 84 ? -9.258 1.016 -12.696 1.00 73.69 84 THR A N 1
ATOM 656 C CA . THR A 1 84 ? -7.929 0.766 -13.264 1.00 73.69 84 THR A CA 1
ATOM 657 C C . THR A 1 84 ? -7.712 -0.736 -13.424 1.00 73.69 84 THR A C 1
ATOM 659 O O . THR A 1 84 ? -7.780 -1.484 -12.453 1.00 73.69 84 THR A O 1
ATOM 662 N N . ASN A 1 85 ? -7.437 -1.192 -14.647 1.00 65.31 85 ASN A N 1
ATOM 663 C CA . ASN A 1 85 ? -7.133 -2.596 -14.912 1.00 65.31 85 ASN A CA 1
ATOM 664 C C . ASN A 1 85 ? -5.734 -2.921 -14.349 1.00 65.31 85 ASN A C 1
ATOM 666 O O . ASN A 1 85 ? -4.720 -2.460 -14.875 1.00 65.31 85 ASN A O 1
ATOM 670 N N . THR A 1 86 ? -5.675 -3.656 -13.237 1.00 73.81 86 THR A N 1
ATOM 671 C CA . THR A 1 86 ? -4.466 -3.836 -12.416 1.00 73.81 86 THR A CA 1
ATOM 672 C C . THR A 1 86 ? -3.700 -5.112 -12.766 1.00 73.81 86 THR A C 1
ATOM 674 O O . THR A 1 86 ? -3.473 -5.988 -11.926 1.00 73.81 86 THR A O 1
ATOM 677 N N . VAL A 1 87 ? -3.263 -5.207 -14.022 1.00 91.44 87 VAL A N 1
ATOM 678 C CA . VAL A 1 87 ? -2.265 -6.200 -14.441 1.00 91.44 87 VAL A CA 1
ATOM 679 C C . VAL A 1 87 ? -0.990 -5.522 -14.925 1.00 91.44 87 VAL A C 1
ATOM 681 O O . VAL A 1 87 ? -1.026 -4.410 -15.459 1.00 91.44 87 VAL A O 1
ATOM 684 N N . PHE A 1 88 ? 0.139 -6.198 -14.745 1.00 93.56 88 PHE A N 1
ATOM 685 C CA . PHE A 1 88 ? 1.440 -5.770 -15.249 1.00 93.56 88 PHE A CA 1
ATOM 686 C C . PHE A 1 88 ? 2.163 -6.924 -15.939 1.00 93.56 88 PHE A C 1
ATOM 688 O O . PHE A 1 88 ? 1.901 -8.093 -15.659 1.00 93.56 88 PHE A O 1
ATOM 695 N N . TYR A 1 89 ? 3.101 -6.588 -16.817 1.00 95.50 89 TYR A N 1
ATOM 696 C CA . TYR A 1 89 ? 3.966 -7.549 -17.486 1.00 95.50 89 TYR A CA 1
ATOM 697 C C . TYR A 1 89 ? 5.404 -7.375 -17.004 1.00 95.50 89 TYR A C 1
ATOM 699 O O . TYR A 1 89 ? 5.838 -6.275 -16.643 1.00 95.50 89 TYR A O 1
ATOM 707 N N . LEU A 1 90 ? 6.161 -8.469 -16.982 1.00 95.69 90 LEU A N 1
ATOM 708 C CA . LEU A 1 90 ? 7.577 -8.419 -16.639 1.00 95.69 90 LEU A CA 1
ATOM 709 C C . LEU A 1 90 ? 8.384 -7.983 -17.859 1.00 95.69 90 LEU A C 1
ATOM 711 O O . LEU A 1 90 ? 8.047 -8.295 -18.997 1.00 95.69 90 LEU A O 1
ATOM 715 N N . ARG A 1 91 ? 9.520 -7.319 -17.641 1.00 93.81 91 ARG A N 1
ATOM 716 C CA . ARG A 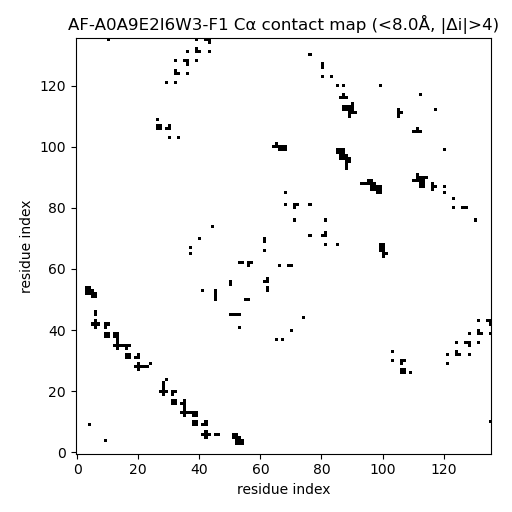1 91 ? 10.407 -6.943 -18.751 1.00 93.81 91 ARG A CA 1
ATOM 717 C C . ARG A 1 91 ? 10.960 -8.171 -19.486 1.00 93.81 91 ARG A C 1
ATOM 719 O O . ARG A 1 91 ? 11.141 -8.128 -20.698 1.00 93.81 91 ARG A O 1
ATOM 726 N N . ARG A 1 92 ? 11.220 -9.251 -18.740 1.00 92.38 92 ARG A N 1
ATOM 727 C CA . ARG A 1 92 ? 11.750 -10.527 -19.253 1.00 92.38 92 ARG A CA 1
ATOM 728 C C . ARG A 1 92 ? 10.701 -11.426 -19.914 1.00 92.38 92 ARG A C 1
ATOM 730 O O . ARG A 1 92 ? 11.077 -12.316 -20.662 1.00 92.38 92 ARG A O 1
ATOM 737 N N . ASP A 1 93 ? 9.423 -11.226 -19.598 1.00 87.00 93 ASP A N 1
ATOM 738 C CA . ASP A 1 93 ? 8.312 -12.043 -20.089 1.00 87.00 93 ASP A CA 1
ATOM 739 C C . ASP A 1 93 ? 7.086 -11.149 -20.296 1.00 87.00 93 ASP A C 1
ATOM 741 O O . ASP A 1 93 ? 6.450 -10.699 -19.340 1.00 87.00 93 ASP A O 1
ATOM 745 N N . GLN A 1 94 ? 6.793 -10.893 -21.569 1.00 76.81 94 GLN A N 1
ATOM 746 C CA . GLN A 1 94 ? 5.706 -10.019 -22.005 1.00 76.81 94 GLN A CA 1
ATOM 747 C C . GLN A 1 94 ? 4.427 -10.786 -22.360 1.00 76.81 94 GLN A C 1
ATOM 749 O O . GLN A 1 94 ? 3.455 -10.167 -22.781 1.00 76.81 94 GLN A O 1
ATOM 754 N N . GLN A 1 95 ? 4.418 -12.112 -22.214 1.00 81.50 95 GLN A N 1
ATOM 755 C CA . GLN A 1 95 ? 3.265 -12.947 -22.559 1.00 81.50 95 GLN A CA 1
ATOM 756 C C . GLN A 1 95 ? 2.405 -13.237 -21.325 1.00 81.50 95 GLN A C 1
ATOM 758 O O . GLN A 1 95 ? 1.184 -13.338 -21.431 1.00 81.50 95 GLN A O 1
ATOM 763 N N . SER A 1 96 ? 3.023 -13.292 -20.143 1.00 89.69 96 SER A N 1
ATOM 764 C CA . SER A 1 96 ? 2.321 -13.539 -18.883 1.00 89.69 96 SER A CA 1
ATOM 765 C C . SER A 1 96 ? 1.904 -12.237 -18.198 1.00 89.69 96 SER A C 1
ATOM 767 O O . SER A 1 96 ? 2.744 -11.463 -17.731 1.00 89.69 96 SER A O 1
ATOM 769 N N . ALA A 1 97 ? 0.594 -12.018 -18.083 1.00 93.19 97 ALA A N 1
ATOM 770 C CA . ALA A 1 97 ? 0.036 -10.946 -17.267 1.00 93.19 97 ALA A CA 1
ATOM 771 C C . ALA A 1 97 ? 0.034 -11.340 -15.781 1.00 93.19 97 ALA A C 1
ATOM 773 O O . ALA A 1 97 ? -0.453 -12.408 -15.408 1.00 93.19 97 ALA A O 1
ATOM 774 N N . TRP A 1 98 ? 0.525 -10.451 -14.919 1.00 94.06 98 TRP A N 1
ATOM 775 C CA . TRP A 1 98 ? 0.573 -10.646 -13.472 1.00 94.06 98 TRP A CA 1
ATOM 776 C C . TRP A 1 98 ? -0.390 -9.701 -12.760 1.00 94.06 98 TRP A C 1
ATOM 778 O O . TRP A 1 98 ? -0.491 -8.523 -13.098 1.00 94.06 98 TRP A O 1
ATOM 788 N N . SER A 1 99 ? -1.075 -10.209 -11.734 1.00 91.88 99 SER A N 1
ATOM 789 C CA . SER A 1 99 ? -1.889 -9.380 -10.838 1.00 91.88 99 SER A CA 1
ATOM 790 C C . SER A 1 99 ? -1.006 -8.429 -10.038 1.00 91.88 99 SER A C 1
ATOM 792 O O . SER A 1 99 ? 0.039 -8.833 -9.529 1.00 91.88 99 SER A O 1
ATOM 794 N N . VAL A 1 100 ? -1.470 -7.199 -9.820 1.00 90.88 100 VAL A N 1
ATOM 795 C CA . VAL A 1 100 ? -0.811 -6.211 -8.949 1.00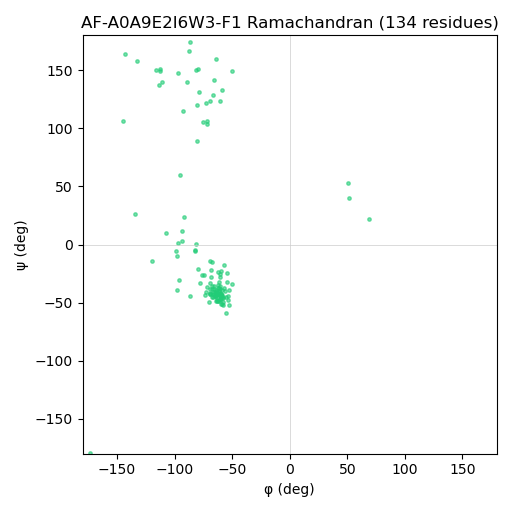 90.88 100 VAL A CA 1
ATOM 796 C C . VAL A 1 100 ? -0.542 -6.711 -7.527 1.00 90.88 100 VAL A C 1
ATOM 798 O O . VAL A 1 100 ? 0.432 -6.278 -6.914 1.00 90.88 100 VAL A O 1
ATOM 801 N N . ALA A 1 101 ? -1.302 -7.692 -7.032 1.00 91.69 101 ALA A N 1
ATOM 802 C CA . ALA A 1 101 ? -1.003 -8.362 -5.764 1.00 91.69 101 ALA A CA 1
ATOM 803 C C . ALA A 1 101 ? 0.403 -9.002 -5.726 1.00 91.69 101 ALA A C 1
ATOM 805 O O . ALA A 1 101 ? 0.900 -9.305 -4.650 1.00 91.69 101 ALA A O 1
ATOM 806 N N . ARG A 1 102 ? 1.048 -9.210 -6.883 1.00 94.88 102 ARG A N 1
ATOM 807 C CA . ARG A 1 102 ? 2.404 -9.764 -7.034 1.00 94.88 102 ARG A CA 1
ATOM 808 C C . ARG A 1 102 ? 3.487 -8.707 -7.247 1.00 94.88 102 ARG A C 1
ATOM 810 O O . ARG A 1 102 ? 4.667 -9.045 -7.267 1.00 94.88 102 ARG A O 1
ATOM 817 N N . ALA A 1 103 ? 3.130 -7.432 -7.390 1.00 95.44 103 ALA A N 1
ATOM 818 C CA . ALA A 1 103 ? 4.107 -6.385 -7.684 1.00 95.44 103 ALA A CA 1
ATOM 819 C C . ALA A 1 103 ? 5.150 -6.218 -6.571 1.00 95.44 103 ALA A C 1
ATOM 821 O O . ALA A 1 103 ? 6.336 -6.050 -6.849 1.00 95.44 103 ALA A O 1
ATOM 822 N N . HIS A 1 104 ? 4.730 -6.349 -5.308 1.00 96.06 104 HIS A N 1
ATOM 823 C CA . HIS A 1 104 ? 5.651 -6.292 -4.173 1.00 96.06 104 HIS A CA 1
ATOM 824 C C . HIS A 1 104 ? 6.704 -7.412 -4.216 1.00 96.06 104 HIS A C 1
ATOM 826 O O . HIS A 1 104 ? 7.838 -7.197 -3.800 1.00 96.06 104 HIS A O 1
ATOM 832 N N . GLU A 1 105 ? 6.371 -8.592 -4.753 1.00 96.62 105 GLU A N 1
ATOM 833 C CA . GLU A 1 105 ? 7.336 -9.678 -4.947 1.00 96.62 105 GLU A CA 1
ATOM 834 C C . GLU A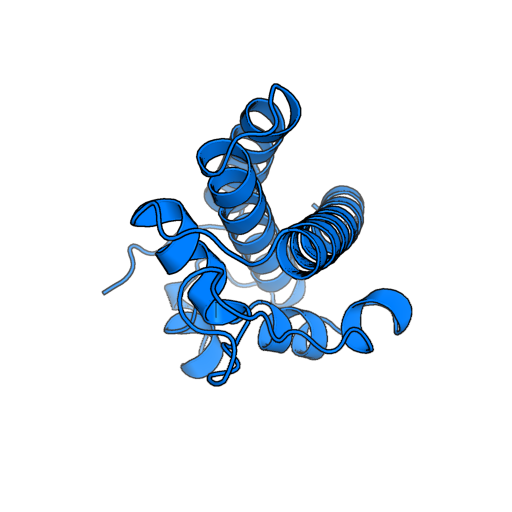 1 105 ? 8.343 -9.319 -6.039 1.00 96.62 105 GLU A C 1
ATOM 836 O O . GLU A 1 105 ? 9.540 -9.519 -5.844 1.00 96.62 105 GLU A O 1
ATOM 841 N N . ALA A 1 106 ? 7.880 -8.732 -7.148 1.00 96.62 106 ALA A N 1
ATOM 842 C CA . ALA A 1 106 ? 8.757 -8.296 -8.230 1.00 96.62 106 ALA A CA 1
ATOM 843 C C . ALA A 1 106 ? 9.796 -7.280 -7.731 1.00 96.62 106 ALA A C 1
ATOM 845 O O . ALA A 1 106 ? 10.994 -7.509 -7.889 1.00 96.62 106 ALA A O 1
ATOM 846 N N . TRP A 1 107 ? 9.363 -6.225 -7.034 1.00 97.38 107 TRP A N 1
ATOM 847 C CA . TRP A 1 107 ? 10.290 -5.246 -6.460 1.00 97.38 107 TRP A CA 1
ATOM 848 C C . TRP A 1 107 ? 11.189 -5.842 -5.375 1.00 97.38 107 TRP A C 1
ATOM 850 O O . TRP A 1 107 ? 12.388 -5.570 -5.370 1.00 97.38 107 TRP A O 1
ATOM 860 N N . ARG A 1 108 ? 10.655 -6.702 -4.496 1.00 97.56 108 ARG A N 1
ATOM 861 C CA . ARG A 1 108 ? 11.442 -7.364 -3.442 1.00 97.56 108 ARG A CA 1
ATOM 862 C C . ARG A 1 108 ? 12.552 -8.248 -4.006 1.00 97.56 108 ARG A C 1
ATOM 864 O O . ARG A 1 108 ? 13.623 -8.323 -3.415 1.00 97.56 108 ARG A O 1
ATOM 871 N N . TYR A 1 109 ? 12.294 -8.932 -5.115 1.00 97.31 109 TYR A N 1
ATOM 872 C CA . TYR A 1 109 ? 13.246 -9.853 -5.736 1.00 97.31 109 TYR A CA 1
ATOM 873 C C . TYR A 1 109 ? 14.102 -9.202 -6.830 1.00 97.31 109 TYR A C 1
ATOM 875 O O . TYR A 1 109 ? 14.884 -9.894 -7.476 1.00 97.31 109 TYR A O 1
ATOM 883 N N . GLY A 1 110 ? 13.952 -7.895 -7.071 1.00 95.94 110 GLY A N 1
ATOM 884 C CA . GLY A 1 110 ? 14.678 -7.192 -8.132 1.00 95.94 110 GLY A CA 1
ATOM 885 C C . GLY A 1 110 ? 14.252 -7.592 -9.550 1.00 95.94 110 GLY A C 1
ATOM 886 O O . GLY A 1 110 ? 15.011 -7.418 -10.501 1.00 95.94 110 GLY A O 1
ATOM 887 N N . ILE A 1 111 ? 13.045 -8.138 -9.718 1.00 96.25 111 ILE A N 1
ATOM 888 C CA . ILE A 1 111 ? 12.496 -8.487 -11.028 1.00 96.25 111 ILE A CA 1
ATOM 889 C C . ILE A 1 111 ? 11.927 -7.219 -11.669 1.00 96.25 111 ILE A C 1
ATOM 891 O O . ILE A 1 111 ? 10.995 -6.608 -11.152 1.00 96.25 111 ILE A O 1
ATOM 895 N N . ALA A 1 112 ? 12.462 -6.851 -12.832 1.00 96.00 112 ALA A N 1
ATOM 896 C CA . ALA A 1 112 ? 12.018 -5.669 -13.559 1.00 96.00 112 ALA A CA 1
ATOM 897 C C . ALA A 1 112 ? 10.600 -5.841 -14.137 1.00 96.00 112 ALA A C 1
ATOM 899 O O . ALA A 1 112 ? 10.346 -6.743 -14.947 1.00 96.00 112 ALA A O 1
ATOM 900 N N . ILE A 1 113 ? 9.703 -4.929 -13.765 1.00 96.19 113 ILE A N 1
ATOM 901 C CA . ILE A 1 113 ? 8.394 -4.728 -14.397 1.00 96.19 113 ILE A CA 1
ATOM 902 C C . ILE A 1 113 ? 8.594 -3.911 -15.685 1.00 96.19 113 ILE A C 1
ATOM 904 O O . ILE A 1 113 ? 9.554 -3.146 -15.810 1.00 96.19 113 ILE A O 1
ATOM 908 N N . ARG A 1 114 ? 7.725 -4.089 -16.684 1.00 95.31 114 ARG A N 1
ATOM 909 C CA . ARG A 1 114 ? 7.744 -3.260 -17.895 1.00 95.31 114 ARG A CA 1
ATOM 910 C C . ARG A 1 114 ? 7.557 -1.775 -17.523 1.00 95.31 114 ARG A C 1
ATOM 912 O O . ARG A 1 114 ? 6.614 -1.480 -16.790 1.00 95.31 114 ARG A O 1
ATOM 919 N N . PRO A 1 115 ? 8.368 -0.837 -18.053 1.00 94.31 115 PRO A N 1
ATOM 920 C CA . PRO A 1 115 ? 8.366 0.560 -17.599 1.00 94.31 115 PRO A CA 1
ATOM 921 C C . PRO A 1 115 ? 6.992 1.247 -17.611 1.00 94.31 115 PRO A C 1
ATOM 923 O O . PRO A 1 115 ? 6.617 1.889 -16.632 1.00 94.31 115 PRO A O 1
ATOM 926 N N . ASP A 1 116 ? 6.203 1.067 -18.674 1.00 93.75 116 ASP A N 1
ATOM 927 C CA . ASP A 1 116 ? 4.870 1.680 -18.764 1.00 93.75 116 ASP A CA 1
ATOM 928 C C . ASP A 1 116 ? 3.885 1.096 -17.750 1.00 93.75 116 ASP A C 1
ATOM 930 O O . ASP A 1 116 ? 3.035 1.812 -17.218 1.00 93.75 116 ASP A O 1
ATOM 934 N N . ASP A 1 117 ? 3.989 -0.203 -17.465 1.00 94.56 117 ASP A N 1
ATOM 935 C CA . ASP A 1 117 ? 3.142 -0.850 -16.467 1.00 94.56 117 ASP A CA 1
ATOM 936 C C . ASP A 1 117 ? 3.557 -0.433 -15.060 1.00 94.56 117 ASP A C 1
ATOM 938 O O . ASP A 1 117 ? 2.691 -0.141 -14.241 1.00 94.56 117 ASP A O 1
ATOM 942 N N . GLU A 1 118 ? 4.863 -0.343 -14.798 1.00 95.31 118 GLU A N 1
ATOM 943 C CA . GLU A 1 118 ? 5.397 0.138 -13.526 1.00 95.31 118 GLU A CA 1
ATOM 944 C C . GLU A 1 118 ? 4.949 1.576 -13.256 1.00 95.31 118 GLU A C 1
ATOM 946 O O . GLU A 1 118 ? 4.420 1.859 -12.183 1.00 95.31 118 GLU A O 1
ATOM 951 N N . LYS A 1 119 ? 5.051 2.469 -14.247 1.00 94.56 119 LYS A N 1
ATOM 952 C CA . LYS A 1 119 ? 4.585 3.856 -14.123 1.00 94.56 119 LYS A CA 1
ATOM 953 C C . LYS A 1 119 ? 3.088 3.934 -13.810 1.00 94.56 119 LYS A C 1
ATOM 955 O O . LYS A 1 119 ? 2.693 4.674 -12.907 1.00 94.56 119 LYS A O 1
ATOM 960 N N . ARG A 1 120 ? 2.246 3.172 -14.524 1.00 94.25 120 ARG A N 1
ATOM 961 C CA . ARG A 1 120 ? 0.795 3.125 -14.250 1.00 94.25 120 ARG A CA 1
ATOM 962 C C . ARG A 1 120 ? 0.503 2.561 -12.863 1.00 94.25 120 ARG A C 1
ATOM 964 O O . ARG A 1 120 ? -0.345 3.095 -12.153 1.00 94.25 120 ARG A O 1
ATOM 971 N N . LEU A 1 121 ? 1.213 1.508 -12.476 1.00 94.75 121 LEU A N 1
ATOM 972 C CA . LEU A 1 121 ? 1.055 0.857 -11.187 1.00 94.75 121 LEU A CA 1
ATOM 973 C C . LEU A 1 121 ? 1.425 1.788 -10.029 1.00 94.75 121 LEU A C 1
ATOM 975 O O . LEU A 1 121 ? 0.642 1.941 -9.094 1.00 94.75 121 LEU A O 1
ATOM 979 N N . VAL A 1 122 ? 2.580 2.447 -10.101 1.00 95.25 122 VAL A N 1
ATOM 980 C CA . VAL A 1 122 ? 3.010 3.420 -9.090 1.00 95.25 122 VAL A CA 1
ATOM 981 C C . VAL A 1 122 ? 2.025 4.589 -9.025 1.00 95.25 122 VAL A C 1
ATOM 983 O O . VAL A 1 122 ? 1.609 4.967 -7.933 1.00 95.25 122 VAL A O 1
ATOM 986 N N . GLY A 1 123 ? 1.554 5.103 -10.166 1.00 94.81 123 GLY A N 1
ATOM 987 C CA . GLY A 1 123 ? 0.516 6.143 -10.198 1.00 94.81 123 GLY A CA 1
ATOM 988 C C . GLY A 1 123 ? -0.798 5.720 -9.523 1.00 94.81 123 GLY A C 1
ATOM 989 O O . GLY A 1 123 ? -1.415 6.504 -8.794 1.00 94.81 123 GLY A O 1
ATOM 990 N N . TRP A 1 124 ? -1.206 4.461 -9.700 1.00 95.88 124 TRP A N 1
ATOM 991 C CA . TRP A 1 124 ? -2.365 3.888 -9.015 1.00 95.88 124 TRP A CA 1
ATOM 992 C C . TRP A 1 124 ? -2.141 3.764 -7.501 1.00 95.88 124 TRP A C 1
ATOM 994 O O . TRP A 1 124 ? -2.998 4.188 -6.724 1.00 95.88 124 TRP A O 1
ATOM 1004 N N . LEU A 1 125 ? -0.973 3.276 -7.069 1.00 96.19 125 LEU A N 1
ATOM 1005 C CA . LEU A 1 125 ? -0.606 3.216 -5.649 1.00 96.19 125 LEU A CA 1
ATOM 1006 C C . LEU A 1 125 ? -0.605 4.606 -5.005 1.00 96.19 125 LEU A C 1
ATOM 1008 O O . LEU A 1 125 ? -1.174 4.775 -3.929 1.00 96.19 125 LEU A O 1
ATOM 1012 N N . VAL A 1 126 ? -0.044 5.616 -5.674 1.00 95.69 126 VAL A N 1
ATOM 1013 C CA . VAL A 1 126 ? -0.045 7.007 -5.190 1.00 95.69 126 VAL A CA 1
ATOM 1014 C C . VAL A 1 126 ? -1.473 7.538 -5.047 1.00 95.69 126 VAL A C 1
ATOM 1016 O O . VAL A 1 126 ? -1.789 8.183 -4.051 1.00 95.69 126 VAL A O 1
ATOM 1019 N N . SER A 1 127 ? -2.368 7.219 -5.983 1.00 96.06 127 SER A N 1
ATOM 1020 C CA . SER A 1 127 ? -3.778 7.629 -5.900 1.00 96.06 127 SER A CA 1
ATOM 1021 C C . SER A 1 127 ? -4.483 7.017 -4.681 1.00 96.06 127 SER A C 1
ATOM 1023 O O . SER A 1 127 ? -5.217 7.706 -3.970 1.00 96.06 127 SER A O 1
ATOM 1025 N N . ILE A 1 128 ? -4.216 5.741 -4.381 1.00 96.81 128 ILE A N 1
ATOM 1026 C CA . ILE A 1 128 ? -4.706 5.094 -3.155 1.00 96.81 128 ILE A CA 1
ATOM 1027 C C . ILE A 1 128 ? -4.073 5.731 -1.915 1.00 96.81 128 ILE A C 1
ATOM 1029 O O . ILE A 1 128 ? -4.771 5.998 -0.937 1.00 96.81 128 ILE A O 1
ATOM 1033 N N . GLN A 1 129 ? -2.766 5.995 -1.947 1.00 97.06 129 GLN A N 1
ATOM 1034 C CA . GLN A 1 129 ? -2.038 6.628 -0.851 1.00 97.06 129 GLN A CA 1
ATOM 1035 C C . GLN A 1 129 ? -2.683 7.965 -0.471 1.00 97.06 129 GLN A C 1
ATOM 1037 O O . GLN A 1 129 ? -2.913 8.204 0.713 1.00 97.06 129 GLN A O 1
ATOM 1042 N N . GLN A 1 130 ? -3.032 8.807 -1.448 1.00 96.69 130 GLN A N 1
ATOM 1043 C CA . GLN A 1 130 ? -3.710 10.080 -1.182 1.00 96.69 130 GLN A CA 1
ATOM 1044 C C . GLN A 1 130 ? -5.097 9.881 -0.566 1.00 96.69 130 GLN A C 1
ATOM 1046 O O . GLN A 1 130 ? -5.407 10.484 0.460 1.00 96.69 130 GLN A O 1
ATOM 1051 N N . TRP A 1 131 ? -5.890 8.950 -1.102 1.00 97.50 131 TRP A N 1
ATOM 1052 C CA . TRP A 1 131 ? -7.193 8.608 -0.526 1.00 97.50 131 TRP A CA 1
ATOM 1053 C C . TRP A 1 131 ? -7.090 8.154 0.940 1.00 97.50 131 TRP A C 1
ATOM 1055 O O . TRP A 1 131 ? -7.959 8.468 1.761 1.00 97.50 131 TRP A O 1
ATOM 1065 N N . VAL A 1 132 ? -6.030 7.415 1.277 1.00 97.69 132 VAL A N 1
ATOM 1066 C CA . VAL A 1 132 ? -5.730 6.995 2.648 1.00 97.69 132 VAL A CA 1
ATOM 1067 C C . VAL A 1 132 ? -5.349 8.195 3.520 1.00 97.69 132 VAL A C 1
ATOM 1069 O O . VAL A 1 132 ? -5.879 8.297 4.629 1.00 97.69 132 VAL A O 1
ATOM 1072 N N . LYS A 1 133 ? -4.482 9.110 3.046 1.00 96.19 133 LYS A N 1
ATOM 1073 C CA . LYS A 1 133 ? -4.061 10.310 3.807 1.00 96.19 133 LYS A CA 1
ATOM 1074 C C . LYS A 1 133 ? -5.268 11.117 4.301 1.00 96.19 133 LYS A C 1
ATOM 1076 O O . LYS A 1 133 ? -5.279 11.540 5.449 1.00 96.19 133 LYS A O 1
ATOM 1081 N N . GLU A 1 134 ? -6.312 11.242 3.485 1.00 95.81 134 GLU A N 1
ATOM 1082 C CA . GLU A 1 134 ? -7.554 11.959 3.825 1.00 95.81 134 GLU A CA 1
ATOM 1083 C C . GLU A 1 134 ? -8.403 11.295 4.929 1.00 95.81 134 GLU A C 1
ATOM 1085 O O . GLU A 1 134 ? -9.344 11.903 5.437 1.00 95.81 134 GLU A O 1
ATOM 1090 N N . ARG A 1 135 ? -8.148 10.024 5.275 1.00 95.19 135 ARG A N 1
ATOM 1091 C CA . ARG A 1 135 ? -9.041 9.204 6.125 1.00 95.19 135 ARG A CA 1
ATOM 1092 C C . ARG A 1 135 ? -8.409 8.709 7.423 1.00 95.19 135 ARG A C 1
ATOM 1094 O O . ARG A 1 135 ? -9.144 8.227 8.302 1.00 95.19 135 ARG A O 1
ATOM 1101 N N . LEU A 1 136 ? -7.085 8.795 7.549 1.00 88.06 136 LEU A N 1
ATOM 1102 C CA . LEU A 1 136 ? -6.330 8.296 8.703 1.00 88.06 136 LEU A CA 1
ATOM 1103 C C . LEU A 1 136 ? -6.432 9.172 9.949 1.00 88.06 136 LEU A C 1
ATOM 1105 O O . LEU A 1 136 ? -6.155 10.380 9.896 1.00 88.06 136 LEU A O 1
#

Mean predicted aligned error: 3.46 Å

Sequence (136 aa):
MMIPAGRSELKKAFHQHTSVAENGASPSHNLLTFYAVECGIKSVYLKRNSLNTTKDIRDERLNKSHDLSLWVKILRLPATITGTNTVFYLRRDQQSAWSVARAHEAWRYGIAIRPDDEKRLVGWLVSIQQWVKERL